Protein AF-A0A8C2HM89-F1 (afdb_monomer_lite)

Secondary structure (DSSP, 8-state):
---EEEE-------S--------------PPPEEEEEBSS-EEEEETTEEEEEE--TTS--EEEEEEE-TTT--EEEEEEE-TTSTTHHHHHHHHHHHSPTT-EEEEEEE----SSTT----TT---EE-

Foldseek 3Di:
DDKDWDWDWDDPPDDDDDDDDDDPCPDDDTWTWTWIADQQWTWIDIPNHTPDIGRHQVDLAAKWKWKADPVPRDTPDIDGQNVVDPCSVVVVVVVVVPDDPPIKIWIYGHHHDDPDDPDDDPRHDTDIDD

pLDDT: mean 73.74, std 20.94, range [36.81, 96.0]

Radius of gyration: 17.38 Å; chains: 1; bounding box: 48×31×49 Å

Organism: Cyprinus carpio (NCBI:txid7962)

Sequence (130 aa):
MNGIVKTVKSLYDALPNMETPRRPASGRKVLDIEVYSSRSKVYVAVDGTTVLEDEMREQGRGVHVIVLNQATGHVMAKRVFDTYSPHEDEAMILFLNMVTRGRILIFTIKVKEMPHPSTLMVSDLCFLCL

Structure (mmCIF, N/CA/C/O backbone):
data_AF-A0A8C2HM89-F1
#
_entry.id   AF-A0A8C2HM89-F1
#
loop_
_atom_site.group_PDB
_atom_s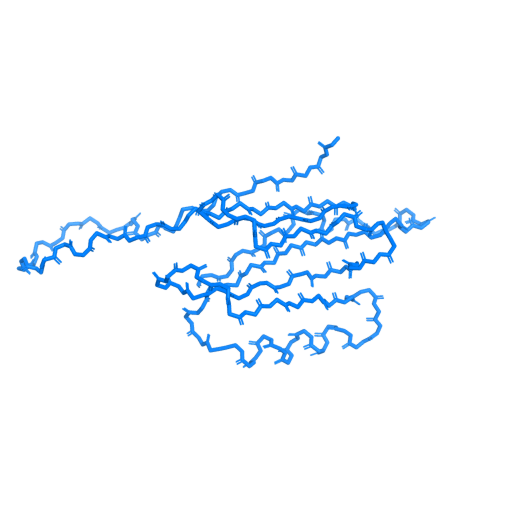ite.id
_atom_site.type_symbol
_atom_site.label_atom_id
_atom_site.label_alt_id
_atom_site.label_comp_id
_atom_site.label_asym_id
_atom_site.label_entity_id
_atom_site.label_seq_id
_atom_site.pdbx_PDB_ins_code
_atom_site.Cartn_x
_atom_site.Cartn_y
_atom_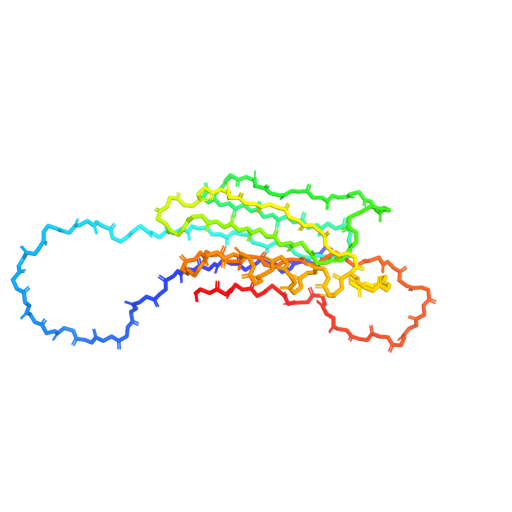site.Cartn_z
_atom_site.occupancy
_atom_site.B_iso_or_equiv
_atom_site.auth_seq_id
_atom_site.auth_comp_id
_atom_site.auth_asym_id
_atom_site.auth_atom_id
_atom_site.pdbx_PDB_model_num
ATOM 1 N N . MET A 1 1 ? -3.959 14.851 -13.977 1.00 36.81 1 MET A N 1
ATOM 2 C CA . MET A 1 1 ? -3.869 14.156 -12.677 1.00 36.81 1 MET A CA 1
ATOM 3 C C . MET A 1 1 ? -4.930 13.075 -12.698 1.00 36.81 1 MET A C 1
ATOM 5 O O . MET A 1 1 ? -6.080 13.378 -12.428 1.00 36.81 1 MET A O 1
ATOM 9 N N . ASN A 1 2 ? -4.577 11.864 -13.129 1.00 39.03 2 ASN A N 1
ATOM 10 C CA . ASN A 1 2 ? -5.532 10.761 -13.240 1.00 39.03 2 ASN A CA 1
ATOM 11 C C . ASN A 1 2 ? -5.049 9.669 -12.291 1.00 39.03 2 ASN A C 1
ATOM 13 O O . ASN A 1 2 ? -4.154 8.906 -12.643 1.00 39.03 2 ASN A O 1
ATOM 17 N N . GLY A 1 3 ? -5.580 9.650 -11.077 1.00 42.38 3 GLY A N 1
ATOM 18 C CA . GLY A 1 3 ? -5.461 8.493 -10.206 1.00 42.38 3 GLY A CA 1
ATOM 19 C C . GLY A 1 3 ? -6.816 8.213 -9.588 1.00 42.38 3 GLY A C 1
ATOM 20 O O . GLY A 1 3 ? -7.609 9.123 -9.347 1.00 42.38 3 GLY A O 1
ATOM 21 N N . ILE A 1 4 ? -7.113 6.931 -9.447 1.00 47.19 4 ILE A N 1
ATOM 22 C CA . ILE A 1 4 ? -8.409 6.452 -8.986 1.00 47.19 4 ILE A CA 1
ATOM 23 C C . ILE A 1 4 ? -8.354 6.415 -7.463 1.00 47.19 4 ILE A C 1
ATOM 25 O O . ILE A 1 4 ? -7.514 5.709 -6.911 1.00 47.19 4 ILE A O 1
ATOM 29 N N . VAL A 1 5 ? -9.243 7.158 -6.803 1.00 47.69 5 VAL A N 1
ATOM 30 C CA . VAL A 1 5 ? -9.499 7.016 -5.365 1.00 47.69 5 VAL A CA 1
ATOM 31 C C . VAL A 1 5 ? -10.654 6.037 -5.210 1.00 47.69 5 VAL A C 1
ATOM 33 O O . VAL A 1 5 ? -11.763 6.307 -5.673 1.00 47.69 5 VAL A O 1
ATOM 36 N N . LYS A 1 6 ? -10.400 4.875 -4.601 1.00 54.22 6 LYS A N 1
ATOM 37 C CA . LYS A 1 6 ? -11.465 3.942 -4.208 1.00 54.22 6 LYS A CA 1
ATOM 38 C C . LYS A 1 6 ? -11.677 4.046 -2.704 1.00 54.22 6 LYS A C 1
ATOM 40 O O . LYS A 1 6 ? -10.763 3.734 -1.951 1.00 54.22 6 LYS A O 1
ATOM 45 N N . THR A 1 7 ? -12.882 4.438 -2.302 1.00 46.62 7 THR A N 1
ATOM 46 C CA . THR A 1 7 ? -13.361 4.350 -0.918 1.00 46.62 7 THR A CA 1
ATOM 47 C C . THR A 1 7 ? -14.054 3.007 -0.734 1.00 46.62 7 THR A C 1
ATOM 49 O O . THR A 1 7 ? -15.039 2.724 -1.422 1.00 46.62 7 THR A O 1
ATOM 52 N N . VAL A 1 8 ? -13.561 2.164 0.175 1.00 50.16 8 VAL A N 1
ATOM 53 C CA . VAL A 1 8 ? -14.176 0.857 0.450 1.00 50.16 8 VAL A CA 1
ATOM 54 C C . VAL A 1 8 ? -14.861 0.870 1.807 1.00 50.16 8 VAL A C 1
ATOM 56 O O . VAL A 1 8 ? -14.213 0.993 2.839 1.00 50.16 8 VAL A O 1
ATOM 59 N N . LYS A 1 9 ? -16.182 0.671 1.802 1.00 45.75 9 LYS A N 1
ATOM 60 C CA . LYS A 1 9 ? -16.966 0.368 3.003 1.00 45.75 9 LYS A CA 1
ATOM 61 C C . LYS A 1 9 ? -17.148 -1.146 3.073 1.00 45.75 9 LYS A C 1
ATOM 63 O O . LYS A 1 9 ? -17.727 -1.731 2.162 1.00 45.75 9 LYS A O 1
ATOM 68 N N . SER A 1 10 ? -16.637 -1.787 4.123 1.00 38.72 10 SER A N 1
ATOM 69 C CA . SER A 1 10 ? -16.869 -3.219 4.362 1.00 38.72 10 SER A CA 1
ATOM 70 C C . SER A 1 10 ? -18.370 -3.474 4.534 1.00 38.72 10 SER A C 1
ATOM 72 O O . SER A 1 10 ? -18.968 -3.027 5.514 1.00 38.72 10 SER A O 1
ATOM 74 N N . LEU A 1 11 ? -18.982 -4.152 3.559 1.00 43.75 11 LEU A N 1
ATOM 75 C CA . LEU A 1 11 ? -20.405 -4.482 3.542 1.00 43.75 11 LEU A CA 1
ATOM 76 C C . LEU A 1 11 ? -20.588 -5.965 3.891 1.00 43.75 11 LEU A C 1
ATOM 78 O O . LEU A 1 11 ? -20.403 -6.843 3.054 1.00 43.75 11 LEU A O 1
ATOM 82 N N . TYR A 1 12 ? -21.010 -6.243 5.123 1.00 44.81 12 TYR A N 1
ATOM 83 C CA . TYR A 1 12 ? -21.790 -7.446 5.433 1.00 44.81 12 TYR A CA 1
ATOM 84 C C . TYR A 1 12 ? -23.264 -7.043 5.558 1.00 44.81 12 TYR A C 1
ATOM 86 O O . TYR A 1 12 ? -23.858 -7.168 6.631 1.00 44.81 12 TYR A O 1
ATOM 94 N N . ASP A 1 13 ? -23.834 -6.535 4.464 1.00 46.00 13 ASP A N 1
ATOM 95 C CA . ASP A 1 13 ? -25.258 -6.212 4.337 1.00 46.00 13 ASP A CA 1
ATOM 96 C C . ASP A 1 13 ? -25.835 -6.938 3.117 1.00 46.00 13 ASP A C 1
ATOM 98 O O . ASP A 1 13 ? -25.876 -6.385 2.023 1.00 46.00 13 ASP A O 1
ATOM 102 N N . ALA A 1 14 ? -26.255 -8.196 3.292 1.00 39.44 14 ALA A N 1
ATOM 103 C CA . ALA A 1 14 ? -27.158 -8.867 2.346 1.00 39.44 14 ALA A CA 1
ATOM 104 C C . ALA A 1 14 ? -27.899 -10.091 2.928 1.00 39.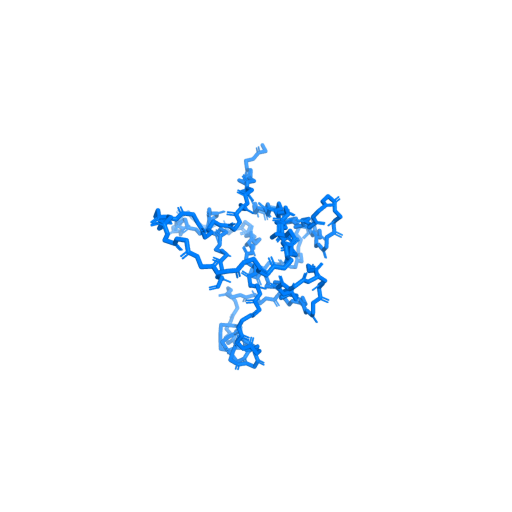44 14 ALA A C 1
ATOM 106 O O . ALA A 1 14 ? -28.222 -11.006 2.177 1.00 39.44 14 ALA A O 1
ATOM 107 N N . LEU A 1 15 ? -28.197 -10.150 4.233 1.00 39.72 15 LEU A N 1
ATOM 108 C CA . LEU A 1 15 ? -29.162 -11.138 4.743 1.00 39.72 15 LEU A CA 1
ATOM 109 C C . LEU A 1 15 ? -30.226 -10.448 5.609 1.00 39.72 15 LEU A C 1
ATOM 111 O O . LEU A 1 15 ? -29.875 -9.848 6.628 1.00 39.72 15 LEU A O 1
ATOM 115 N N . PRO A 1 16 ? -31.513 -10.498 5.215 1.00 43.88 16 PRO A N 1
ATOM 116 C CA . PRO A 1 16 ? -32.589 -9.883 5.970 1.00 43.88 16 PRO A CA 1
ATOM 117 C C . PRO A 1 16 ? -32.891 -10.707 7.227 1.00 43.88 16 PRO A C 1
ATOM 119 O O . PRO A 1 16 ? -33.248 -11.877 7.159 1.00 43.88 16 PRO A O 1
ATOM 122 N N . ASN A 1 17 ? -32.718 -10.042 8.367 1.00 48.69 17 ASN A N 1
ATOM 123 C CA . ASN A 1 17 ? -33.491 -10.150 9.604 1.00 48.69 17 ASN A CA 1
ATOM 124 C C . ASN A 1 17 ? -34.038 -11.548 9.984 1.00 48.69 17 ASN A C 1
ATOM 126 O O . ASN A 1 17 ? -35.154 -11.908 9.618 1.00 48.69 17 ASN A O 1
ATOM 130 N N . MET A 1 18 ? -33.307 -12.281 10.831 1.00 41.75 18 MET A N 1
ATOM 131 C CA . MET A 1 18 ? -33.902 -13.308 11.694 1.00 41.75 18 MET A CA 1
ATOM 132 C C . MET A 1 18 ? -33.532 -12.987 13.146 1.00 41.75 18 MET A C 1
ATOM 134 O O . MET A 1 18 ? -32.366 -13.050 13.541 1.00 41.75 18 MET A O 1
ATOM 138 N N . GLU A 1 19 ? -34.529 -12.547 13.912 1.00 49.69 19 GLU A N 1
ATOM 139 C CA . GLU A 1 19 ? -34.404 -12.110 15.302 1.00 49.69 19 GLU A CA 1
ATOM 140 C C . GLU A 1 19 ? -33.743 -13.191 16.171 1.00 49.69 19 GLU A C 1
ATOM 142 O O . GLU A 1 19 ? -34.267 -14.291 16.330 1.00 49.69 19 GLU A O 1
ATOM 147 N N . THR A 1 20 ? -32.595 -12.872 16.773 1.00 45.62 20 THR A N 1
ATOM 148 C CA . THR A 1 20 ? -32.001 -13.666 17.859 1.00 45.62 20 THR A CA 1
ATOM 149 C C . THR A 1 20 ? -31.495 -12.762 18.993 1.00 45.62 20 THR A C 1
ATOM 151 O O . THR A 1 20 ? -31.171 -11.596 18.754 1.00 45.62 20 THR A O 1
ATOM 154 N N . PRO A 1 21 ? -31.484 -13.255 20.251 1.00 39.94 21 PRO A N 1
ATOM 155 C CA . PRO A 1 21 ? -31.489 -12.423 21.455 1.00 39.94 21 PRO A CA 1
ATOM 156 C C . PRO A 1 21 ? -30.298 -11.468 21.587 1.00 39.94 21 PRO A C 1
ATOM 158 O O . PRO A 1 21 ? -29.142 -11.837 21.383 1.00 39.94 21 PRO A O 1
ATOM 161 N N . ARG A 1 22 ? -30.632 -10.236 21.989 1.00 50.94 22 ARG A N 1
ATOM 162 C CA . ARG A 1 22 ? -29.790 -9.051 22.217 1.00 50.94 22 ARG A CA 1
ATOM 163 C C . ARG A 1 22 ? -28.394 -9.370 22.780 1.00 50.94 22 ARG A C 1
ATOM 165 O O . ARG A 1 22 ? -28.196 -9.397 23.992 1.00 50.94 22 ARG A O 1
ATOM 172 N N . ARG A 1 23 ? -27.398 -9.509 21.900 1.00 49.38 23 ARG A N 1
ATOM 173 C CA . ARG A 1 23 ? -26.003 -9.190 22.242 1.00 49.38 23 ARG A CA 1
ATOM 174 C C . ARG A 1 23 ? -25.858 -7.665 22.238 1.00 49.38 23 ARG A C 1
ATOM 176 O O . ARG A 1 23 ? -26.451 -7.032 21.363 1.00 49.38 23 ARG A O 1
ATOM 183 N N . PRO A 1 24 ? -25.116 -7.056 23.183 1.00 37.19 24 PRO A N 1
ATOM 184 C CA . PRO A 1 24 ? -24.844 -5.627 23.119 1.00 37.19 24 PRO A CA 1
ATOM 185 C C . PRO A 1 24 ? -24.243 -5.325 21.747 1.00 37.19 24 PRO A C 1
ATOM 187 O O . PRO A 1 24 ? -23.305 -5.998 21.316 1.00 37.19 24 PRO A O 1
ATOM 190 N N . ALA A 1 25 ? -24.840 -4.366 21.044 1.00 44.66 25 ALA A N 1
ATOM 191 C CA . ALA A 1 25 ? -24.365 -3.894 19.760 1.00 44.66 25 ALA A CA 1
ATOM 192 C C . ALA A 1 25 ? -22.977 -3.275 19.963 1.00 44.66 25 ALA A C 1
ATOM 194 O O . ALA A 1 25 ? -22.851 -2.076 20.196 1.00 44.66 25 ALA A O 1
ATOM 195 N N . SER A 1 26 ? -21.915 -4.084 19.900 1.00 48.91 26 SER A N 1
ATOM 196 C CA . SER A 1 26 ? -20.608 -3.540 19.562 1.00 48.91 26 SER A CA 1
ATOM 197 C C . SER A 1 26 ? -20.784 -3.003 18.148 1.00 48.91 26 SER A C 1
ATOM 199 O O . SER A 1 26 ? -20.884 -3.792 17.205 1.00 48.91 26 SER A O 1
ATOM 201 N N . GLY A 1 27 ? -20.975 -1.688 18.018 1.00 51.06 27 GLY A N 1
ATOM 202 C CA . GLY A 1 27 ? -21.183 -1.042 16.729 1.00 51.06 27 GLY A CA 1
ATOM 203 C C . GLY A 1 27 ? -20.152 -1.572 15.740 1.00 51.06 27 GLY A C 1
ATOM 204 O O . GLY A 1 27 ? -18.956 -1.571 16.038 1.00 51.06 27 GLY A O 1
ATOM 205 N N . ARG A 1 28 ? -20.616 -2.118 14.610 1.00 57.75 28 ARG A N 1
ATOM 206 C CA . ARG A 1 28 ? -19.732 -2.565 13.530 1.00 57.75 28 ARG A CA 1
ATOM 207 C C . ARG A 1 28 ? -18.831 -1.385 13.168 1.00 57.75 28 ARG A C 1
ATOM 209 O O . ARG A 1 28 ? -19.323 -0.364 12.696 1.00 57.75 28 ARG A O 1
ATOM 216 N N . LYS A 1 29 ? -17.530 -1.509 13.438 1.00 69.62 29 LYS A N 1
ATOM 217 C CA . LYS A 1 29 ? -16.554 -0.470 13.114 1.00 69.62 29 LYS A CA 1
ATOM 218 C C . LYS A 1 29 ? -16.271 -0.552 11.615 1.00 69.62 29 LYS A C 1
ATOM 220 O O . LYS A 1 29 ? -15.767 -1.566 11.139 1.00 69.62 29 LYS A O 1
ATOM 225 N N . VAL A 1 30 ? -16.659 0.482 10.880 1.00 79.00 30 VAL A N 1
ATOM 226 C CA . VAL A 1 30 ? -16.313 0.649 9.465 1.00 79.00 30 VAL A CA 1
ATOM 227 C C . VAL A 1 30 ? -14.976 1.379 9.416 1.00 79.00 30 VAL A C 1
ATOM 229 O O . VAL A 1 30 ? -14.815 2.370 10.123 1.00 79.00 30 VAL A O 1
ATOM 232 N N . LEU A 1 31 ? -14.031 0.870 8.628 1.00 81.62 31 LEU A N 1
ATOM 233 C CA . LEU A 1 31 ? -12.783 1.566 8.319 1.00 81.62 31 LEU A CA 1
ATOM 234 C C . LEU A 1 31 ? -12.971 2.319 7.008 1.00 81.62 31 LEU A C 1
ATOM 236 O O . LEU A 1 31 ? -13.436 1.722 6.033 1.00 81.62 31 LEU A O 1
ATOM 240 N N . ASP A 1 32 ? -12.614 3.597 6.993 1.00 85.38 32 ASP A N 1
ATOM 241 C CA . ASP A 1 32 ? -12.556 4.380 5.766 1.00 85.38 32 ASP A CA 1
ATOM 242 C C . ASP A 1 32 ? -11.154 4.261 5.173 1.00 85.38 32 ASP A C 1
ATOM 244 O O . ASP A 1 32 ? -10.171 4.624 5.816 1.00 85.38 32 ASP A O 1
ATOM 248 N N . ILE A 1 33 ? -11.039 3.679 3.982 1.00 85.94 33 ILE A N 1
ATOM 249 C CA . ILE A 1 33 ? -9.746 3.435 3.341 1.00 85.94 33 ILE A CA 1
ATOM 250 C C . ILE A 1 33 ? -9.749 4.129 1.991 1.00 85.94 33 ILE A C 1
ATOM 252 O O . ILE A 1 33 ? -10.522 3.767 1.101 1.00 85.94 33 ILE A O 1
ATOM 256 N N . GLU A 1 34 ? -8.839 5.082 1.843 1.00 87.12 34 GLU A N 1
ATOM 257 C CA . GLU A 1 34 ? -8.568 5.777 0.596 1.00 87.12 34 GLU A CA 1
ATOM 258 C C . GLU A 1 34 ? -7.286 5.218 -0.006 1.00 87.12 34 GLU A C 1
ATOM 260 O O . GLU A 1 34 ? -6.230 5.231 0.626 1.00 87.12 34 GLU A O 1
ATOM 265 N N . VAL A 1 35 ? -7.368 4.720 -1.237 1.00 86.00 35 VAL A N 1
ATOM 266 C CA . VAL A 1 35 ? -6.218 4.175 -1.966 1.00 86.00 35 VAL A CA 1
ATOM 267 C C . VAL A 1 35 ? -6.099 4.904 -3.289 1.00 86.00 35 VAL A C 1
ATOM 269 O O . VAL A 1 35 ? -7.053 4.932 -4.064 1.00 86.00 35 VAL A O 1
ATOM 272 N N . TYR A 1 36 ? -4.919 5.452 -3.551 1.00 86.88 36 TYR A N 1
ATOM 273 C CA . TYR A 1 36 ? -4.570 6.157 -4.772 1.00 86.88 36 TYR A CA 1
ATOM 274 C C . TYR A 1 36 ? -3.387 5.473 -5.458 1.00 86.88 36 TYR A C 1
ATOM 276 O O . TYR A 1 36 ? -2.368 5.156 -4.833 1.00 86.88 36 TYR A O 1
ATOM 284 N N . SER A 1 37 ? -3.537 5.292 -6.766 1.00 85.06 37 SER A N 1
ATOM 285 C CA . SER A 1 37 ? -2.567 4.686 -7.675 1.00 85.06 37 SER A CA 1
ATOM 286 C C . SER A 1 37 ? -2.361 5.607 -8.872 1.00 85.06 37 SER A C 1
ATOM 288 O O . SER A 1 37 ? -3.326 6.151 -9.419 1.00 85.06 37 SER A O 1
ATOM 290 N N . SER A 1 38 ? -1.109 5.804 -9.281 1.00 83.06 38 SER A N 1
ATOM 291 C CA . SER A 1 38 ? -0.764 6.530 -10.503 1.00 83.06 38 SER A CA 1
ATOM 292 C C . SER A 1 38 ? 0.661 6.202 -10.954 1.00 83.06 38 SER A C 1
ATOM 294 O O . SER A 1 38 ? 1.405 5.481 -10.291 1.00 83.06 38 SER A O 1
ATOM 296 N N . ARG A 1 39 ? 1.083 6.778 -12.085 1.00 81.44 39 ARG A N 1
ATOM 297 C CA . ARG A 1 39 ? 2.455 6.616 -12.594 1.00 81.44 39 ARG A CA 1
ATOM 298 C C . ARG A 1 39 ? 3.507 7.187 -11.631 1.00 81.44 39 ARG A C 1
ATOM 300 O O . ARG A 1 39 ? 4.528 6.563 -11.387 1.00 81.44 39 ARG A O 1
ATOM 307 N N . SER A 1 40 ? 3.265 8.366 -11.061 1.00 82.50 40 SER A N 1
ATOM 308 C CA . SER A 1 40 ? 4.280 9.095 -10.282 1.00 82.50 40 SER A CA 1
ATOM 309 C C . SER A 1 40 ? 4.032 9.125 -8.779 1.00 82.50 40 SER A C 1
ATOM 311 O O . SER A 1 40 ? 4.937 9.490 -8.036 1.00 82.50 40 SER A O 1
ATOM 313 N N . LYS A 1 41 ? 2.822 8.779 -8.333 1.00 86.94 41 LYS A N 1
ATOM 314 C CA . LYS A 1 41 ? 2.410 8.838 -6.929 1.00 86.94 41 LYS A CA 1
ATOM 315 C C . LYS A 1 41 ? 1.547 7.640 -6.556 1.00 86.94 41 LYS A C 1
ATOM 317 O O . LYS A 1 41 ? 0.600 7.327 -7.279 1.00 86.94 41 LYS A O 1
ATOM 322 N N . VAL A 1 42 ? 1.811 7.061 -5.394 1.00 91.00 42 VAL A N 1
ATOM 323 C CA . VAL A 1 42 ? 0.852 6.222 -4.666 1.00 91.00 42 VAL A CA 1
ATOM 324 C C . VAL A 1 42 ? 0.581 6.830 -3.300 1.00 91.00 42 VAL A C 1
ATOM 326 O O . VAL A 1 42 ? 1.440 7.497 -2.719 1.00 91.00 42 VAL A O 1
ATOM 329 N N . TYR A 1 43 ? -0.631 6.627 -2.804 1.00 91.56 43 TYR A N 1
ATOM 330 C CA . TYR A 1 43 ? -1.058 7.142 -1.512 1.00 91.56 43 TYR A CA 1
ATOM 331 C C . TYR A 1 43 ? -2.098 6.210 -0.900 1.00 91.56 43 TYR A C 1
ATOM 333 O O . TYR A 1 43 ? -2.937 5.665 -1.616 1.00 91.56 43 TYR A O 1
ATOM 341 N N . VAL A 1 44 ? -2.027 6.010 0.413 1.00 91.31 44 VAL A N 1
ATOM 342 C CA . VAL A 1 44 ? -3.038 5.284 1.180 1.00 91.31 44 VAL A CA 1
ATOM 343 C C . VAL A 1 44 ? -3.303 6.026 2.477 1.00 91.31 44 VAL A C 1
ATOM 345 O O . VAL A 1 44 ? -2.361 6.319 3.220 1.00 91.31 44 VAL A O 1
ATOM 348 N N . ALA A 1 45 ? -4.578 6.249 2.779 1.00 92.38 45 ALA A N 1
ATOM 349 C CA . ALA A 1 45 ? -5.038 6.712 4.077 1.00 92.38 45 ALA A CA 1
ATOM 350 C C . ALA A 1 45 ? -6.085 5.776 4.676 1.00 92.38 45 ALA A C 1
ATOM 352 O O . ALA A 1 45 ? -6.849 5.128 3.964 1.00 92.38 45 ALA A O 1
ATOM 353 N N . VAL A 1 46 ? -6.079 5.705 6.005 1.00 90.94 46 VAL A N 1
ATOM 354 C CA . VAL A 1 46 ? -7.027 4.936 6.814 1.00 90.94 46 VAL A CA 1
ATOM 355 C C . VAL A 1 46 ? -7.613 5.884 7.851 1.00 90.94 46 VAL A C 1
ATOM 357 O O . VAL A 1 46 ? -6.857 6.505 8.599 1.00 90.94 46 VAL A O 1
ATOM 360 N N . ASP A 1 47 ? -8.936 6.026 7.872 1.00 90.12 47 ASP A N 1
ATOM 361 C CA . ASP A 1 47 ? -9.676 6.973 8.714 1.00 90.12 47 ASP A CA 1
ATOM 362 C C . ASP A 1 47 ? -9.086 8.402 8.630 1.00 90.12 47 ASP A C 1
ATOM 364 O O . ASP A 1 47 ? -8.843 9.069 9.637 1.00 90.12 47 ASP A O 1
ATOM 368 N N . GLY A 1 48 ? -8.763 8.845 7.407 1.00 90.25 48 GLY A N 1
ATOM 369 C CA . GLY A 1 48 ? -8.146 10.148 7.123 1.00 90.25 48 GLY A CA 1
ATOM 370 C C . GLY A 1 48 ? -6.662 10.277 7.498 1.00 90.25 48 GLY A C 1
ATOM 371 O O . GLY A 1 48 ? -6.051 11.313 7.242 1.00 90.25 48 GLY A O 1
ATOM 372 N N . THR A 1 49 ? -6.048 9.242 8.081 1.00 94.00 49 THR A N 1
ATOM 373 C CA . THR A 1 49 ? -4.619 9.236 8.429 1.00 94.00 49 THR A CA 1
ATOM 374 C C . THR A 1 49 ? -3.796 8.611 7.309 1.00 94.00 49 THR A C 1
ATOM 376 O O . THR A 1 49 ? -3.957 7.430 7.004 1.00 94.00 49 THR A O 1
ATOM 379 N N . THR A 1 50 ? -2.865 9.371 6.730 1.00 94.75 50 THR A N 1
ATOM 380 C CA . THR A 1 50 ? -1.929 8.870 5.711 1.00 94.75 50 THR A CA 1
ATOM 381 C C . THR A 1 50 ? -1.027 7.775 6.282 1.00 94.75 50 THR A C 1
ATOM 383 O O . THR A 1 50 ? -0.219 8.018 7.179 1.00 94.75 50 THR A O 1
ATOM 386 N N . VAL A 1 51 ? -1.130 6.562 5.736 1.00 94.75 51 VAL A N 1
ATOM 387 C CA . VAL A 1 51 ? -0.315 5.400 6.134 1.00 94.75 51 VAL A CA 1
ATOM 388 C C . VAL A 1 51 ? 0.781 5.063 5.122 1.00 94.75 51 VAL A C 1
ATOM 390 O O . VAL A 1 51 ? 1.796 4.461 5.497 1.00 94.75 51 VAL A O 1
ATOM 393 N N . LEU A 1 52 ? 0.604 5.467 3.862 1.00 93.75 52 LEU A N 1
ATOM 394 C CA . LEU A 1 52 ? 1.591 5.372 2.788 1.00 93.75 52 LEU A CA 1
ATOM 395 C C . LEU A 1 52 ? 1.493 6.617 1.904 1.00 93.75 52 LEU A C 1
ATOM 397 O O . LEU A 1 52 ? 0.405 6.985 1.477 1.00 93.75 52 LEU A O 1
ATOM 401 N N . GLU A 1 53 ? 2.635 7.205 1.572 1.00 94.06 53 GLU A N 1
ATOM 402 C CA . GLU A 1 53 ? 2.757 8.204 0.516 1.00 94.06 53 GLU A CA 1
ATOM 403 C C . GLU A 1 53 ? 4.122 8.036 -0.147 1.00 94.06 53 GLU A C 1
ATOM 405 O O . GLU A 1 53 ? 5.147 8.002 0.534 1.00 94.06 53 GLU A O 1
ATOM 410 N N . ASP A 1 54 ? 4.129 7.879 -1.467 1.00 91.56 54 ASP A N 1
ATOM 411 C CA . ASP A 1 54 ? 5.356 7.803 -2.251 1.00 91.56 54 ASP A CA 1
ATOM 412 C C . ASP A 1 54 ? 5.181 8.544 -3.581 1.00 91.56 54 ASP A C 1
ATOM 414 O O . ASP A 1 54 ? 4.466 8.093 -4.478 1.00 91.56 54 ASP A O 1
ATOM 418 N N . GLU A 1 55 ? 5.885 9.671 -3.701 1.00 88.56 55 GLU A N 1
ATOM 419 C CA . GLU A 1 55 ? 5.920 10.555 -4.873 1.00 88.56 55 GLU A CA 1
ATOM 420 C C . GLU A 1 55 ? 7.292 10.580 -5.575 1.00 88.56 55 GLU A C 1
ATOM 422 O O . GLU A 1 55 ? 7.504 11.321 -6.539 1.00 88.56 55 GLU A O 1
ATOM 427 N N . MET A 1 56 ? 8.264 9.790 -5.103 1.00 82.81 56 MET A N 1
ATOM 428 C CA . MET A 1 56 ? 9.640 9.858 -5.602 1.00 82.81 56 MET A CA 1
ATOM 429 C C . MET A 1 56 ? 9.733 9.254 -7.004 1.00 82.81 56 MET A C 1
ATOM 431 O O . MET A 1 56 ? 9.663 8.040 -7.150 1.00 82.81 56 MET A O 1
ATOM 435 N N . ARG A 1 57 ? 9.903 10.067 -8.052 1.00 72.06 57 ARG A N 1
ATOM 436 C CA . ARG A 1 57 ? 9.818 9.604 -9.458 1.00 72.06 57 ARG A CA 1
ATOM 437 C C . ARG A 1 57 ? 10.639 8.352 -9.789 1.00 72.06 57 ARG A C 1
ATOM 439 O O . ARG A 1 57 ? 10.171 7.515 -10.551 1.00 72.06 57 ARG A O 1
ATOM 446 N N . GLU A 1 58 ? 11.832 8.224 -9.215 1.00 72.44 58 GLU A N 1
ATOM 447 C CA . GLU A 1 58 ? 12.783 7.154 -9.547 1.00 72.44 58 GLU A CA 1
ATOM 448 C C . GLU A 1 58 ? 12.810 5.992 -8.541 1.00 72.44 58 GLU A C 1
ATOM 450 O O . GLU A 1 58 ? 13.589 5.058 -8.713 1.00 72.44 58 GLU A O 1
ATOM 455 N N . GLN A 1 59 ? 11.986 6.030 -7.489 1.00 80.44 59 GLN A N 1
ATOM 456 C CA . GLN A 1 59 ? 11.971 5.015 -6.429 1.00 80.44 59 GLN A CA 1
ATOM 457 C C . GLN A 1 59 ? 10.563 4.469 -6.188 1.00 80.44 59 GLN A C 1
ATOM 459 O O . GLN A 1 59 ? 9.566 5.058 -6.606 1.00 80.44 59 GLN A O 1
ATOM 464 N N . GLY A 1 60 ? 10.490 3.304 -5.543 1.00 84.38 60 GLY A N 1
ATOM 465 C CA . GLY A 1 60 ? 9.224 2.687 -5.151 1.00 84.38 60 GLY A CA 1
ATOM 466 C C . GLY A 1 60 ? 8.329 2.283 -6.326 1.00 84.38 60 GLY A C 1
ATOM 467 O O . GLY A 1 60 ? 7.110 2.269 -6.197 1.00 84.38 60 GLY A O 1
ATOM 468 N N . ARG A 1 61 ? 8.908 1.962 -7.489 1.00 88.56 61 ARG A N 1
ATOM 469 C CA . ARG A 1 61 ? 8.170 1.323 -8.588 1.00 88.56 61 ARG A CA 1
ATOM 470 C C . ARG A 1 61 ? 7.677 -0.057 -8.145 1.00 88.56 61 ARG A C 1
ATOM 472 O O . ARG A 1 61 ? 8.383 -0.764 -7.436 1.00 88.56 61 ARG A O 1
ATOM 479 N N . GLY A 1 62 ? 6.505 -0.444 -8.638 1.00 88.75 62 GLY A N 1
ATOM 480 C CA . GLY A 1 62 ? 5.958 -1.782 -8.472 1.00 88.75 62 GLY A CA 1
ATOM 481 C C . GLY A 1 62 ? 4.711 -1.799 -7.603 1.00 88.75 62 GLY A C 1
ATOM 482 O O . GLY A 1 62 ? 3.953 -0.825 -7.556 1.00 88.75 62 GLY A O 1
ATOM 483 N N . VAL A 1 63 ? 4.482 -2.934 -6.953 1.00 91.25 63 VAL A N 1
ATOM 484 C CA . VAL A 1 63 ? 3.301 -3.200 -6.135 1.00 91.25 63 VAL A CA 1
ATOM 485 C C . VAL A 1 63 ? 3.613 -2.862 -4.682 1.00 91.25 63 VAL A C 1
ATOM 487 O O . VAL A 1 63 ? 4.463 -3.485 -4.047 1.00 91.25 63 VAL A O 1
ATOM 490 N N . HIS A 1 64 ? 2.902 -1.881 -4.141 1.00 92.94 64 HIS A N 1
ATOM 491 C CA . HIS A 1 64 ? 2.921 -1.551 -2.722 1.00 92.94 64 HIS A CA 1
ATOM 492 C C . HIS A 1 64 ? 1.847 -2.367 -2.019 1.00 92.94 64 HIS A C 1
ATOM 494 O O . HIS A 1 64 ? 0.675 -2.303 -2.390 1.00 92.94 64 HIS A O 1
ATOM 500 N N . VAL A 1 65 ? 2.249 -3.107 -0.991 1.00 93.81 65 VAL A N 1
ATOM 501 C CA . VAL A 1 65 ? 1.373 -3.942 -0.174 1.00 93.81 65 VAL A CA 1
ATOM 502 C C . VAL A 1 65 ? 1.355 -3.400 1.248 1.00 93.81 65 VAL A C 1
ATOM 504 O O . VAL A 1 65 ? 2.397 -3.318 1.907 1.0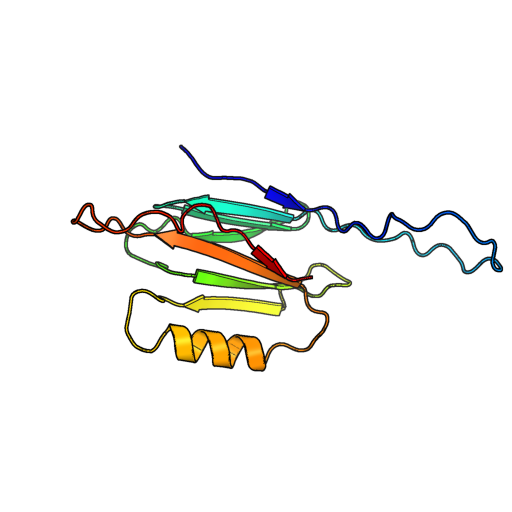0 93.81 65 VAL A O 1
ATOM 507 N N . ILE A 1 66 ? 0.165 -3.050 1.736 1.00 94.75 66 ILE A N 1
ATOM 508 C CA . ILE A 1 66 ? -0.074 -2.674 3.130 1.00 94.75 66 ILE A CA 1
ATOM 509 C C . ILE A 1 66 ? -0.949 -3.743 3.777 1.00 94.75 66 ILE A C 1
ATOM 511 O O . ILE A 1 66 ? -1.978 -4.136 3.233 1.00 94.75 66 ILE A O 1
ATOM 515 N N . VAL A 1 67 ? -0.545 -4.191 4.963 1.00 94.19 67 VAL A N 1
ATOM 516 C CA . VAL A 1 67 ? -1.317 -5.116 5.796 1.00 94.19 67 VAL A CA 1
ATOM 517 C C . VAL A 1 67 ? -1.889 -4.328 6.963 1.00 94.19 67 VAL A C 1
ATOM 519 O O . VAL A 1 67 ? -1.116 -3.722 7.709 1.00 94.19 67 VAL A O 1
ATOM 522 N N . LEU A 1 68 ? -3.207 -4.352 7.154 1.00 92.38 68 LEU A N 1
ATOM 523 C CA . LEU A 1 68 ? -3.862 -3.745 8.312 1.00 92.38 68 LEU A CA 1
ATOM 524 C C . LEU A 1 68 ? -4.454 -4.801 9.246 1.00 92.38 68 LEU A C 1
ATOM 526 O O . LEU A 1 68 ? -4.926 -5.864 8.830 1.00 92.38 68 LEU A O 1
ATOM 530 N N . ASN A 1 69 ? -4.492 -4.461 10.530 1.00 90.88 69 ASN A N 1
ATOM 531 C CA . ASN A 1 69 ? -5.318 -5.160 11.497 1.00 90.88 69 ASN A CA 1
ATOM 532 C C . ASN A 1 69 ? -6.797 -4.866 11.203 1.00 90.88 69 ASN A C 1
ATOM 534 O O . ASN A 1 69 ? -7.214 -3.712 11.19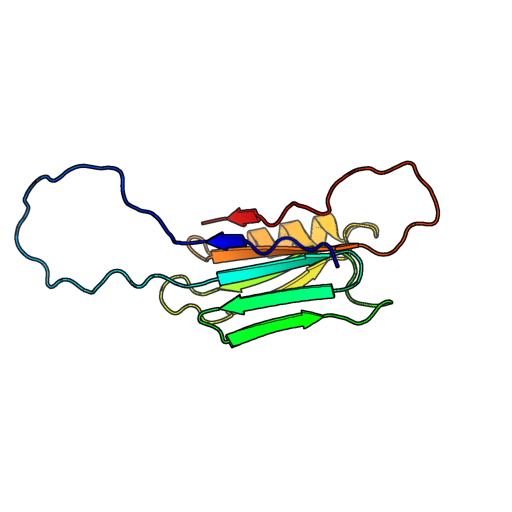7 1.00 90.88 69 ASN A O 1
ATOM 538 N N . GLN A 1 70 ? -7.597 -5.910 11.008 1.00 81.88 70 GLN A N 1
ATOM 539 C CA . GLN A 1 70 ? -9.000 -5.801 10.618 1.00 81.88 70 GLN A CA 1
ATOM 540 C C . GLN A 1 70 ? -9.914 -5.215 11.702 1.00 81.88 70 GLN A C 1
ATOM 542 O O . GLN A 1 70 ? -10.972 -4.684 11.385 1.00 81.88 70 GLN A O 1
ATOM 547 N N . ALA A 1 71 ? -9.528 -5.321 12.978 1.00 83.00 71 ALA A N 1
ATOM 548 C CA . ALA A 1 71 ? -10.317 -4.800 14.092 1.00 83.00 71 ALA A CA 1
ATOM 549 C C . ALA A 1 71 ? -9.996 -3.328 14.383 1.00 83.00 71 ALA A C 1
ATOM 551 O O . ALA A 1 71 ? -10.884 -2.557 14.748 1.00 83.00 71 ALA A O 1
ATOM 552 N N . THR A 1 72 ? -8.726 -2.937 14.252 1.00 88.69 72 THR A N 1
ATOM 553 C CA . THR A 1 72 ? -8.274 -1.604 14.670 1.00 88.69 72 THR A CA 1
ATOM 554 C C . THR A 1 72 ? -7.982 -0.655 13.512 1.00 88.69 72 THR A C 1
ATOM 556 O O . THR A 1 72 ? -8.045 0.550 13.731 1.00 88.69 72 THR A O 1
ATOM 559 N N . GLY A 1 73 ? -7.678 -1.165 12.315 1.00 88.06 73 GLY A N 1
ATOM 560 C CA . GLY A 1 73 ? -7.187 -0.381 11.175 1.00 88.06 73 GLY A CA 1
ATOM 561 C C . GLY A 1 73 ? -5.685 -0.075 11.230 1.00 88.06 73 GLY A C 1
ATOM 562 O O . GLY A 1 73 ? -5.153 0.570 10.333 1.00 88.06 73 GLY A O 1
ATOM 563 N N . HIS A 1 74 ? -4.971 -0.548 12.260 1.00 91.50 74 HIS A N 1
ATOM 564 C CA . HIS A 1 74 ? -3.544 -0.261 12.420 1.00 91.50 74 HIS A CA 1
ATOM 565 C C . HIS A 1 74 ? -2.703 -0.982 11.367 1.00 91.50 74 HIS A C 1
ATOM 567 O O . HIS A 1 74 ? -2.917 -2.163 11.085 1.00 91.50 74 HIS A O 1
ATOM 573 N N . VAL A 1 75 ? -1.682 -0.292 10.862 1.00 95.69 75 VAL A N 1
ATOM 574 C CA . VAL A 1 75 ? -0.694 -0.863 9.944 1.00 95.69 75 VAL A CA 1
ATOM 575 C C . VAL A 1 75 ? 0.132 -1.927 10.657 1.00 95.69 75 VAL A C 1
ATOM 577 O O . VAL A 1 75 ? 0.788 -1.658 11.660 1.00 95.69 75 VAL A O 1
ATOM 580 N N . MET A 1 76 ? 0.122 -3.134 10.106 1.00 95.56 76 MET A N 1
ATOM 581 C CA . MET A 1 76 ? 0.946 -4.254 10.551 1.00 95.56 76 MET A CA 1
ATOM 582 C C . MET A 1 76 ? 2.228 -4.374 9.731 1.00 95.56 76 MET A C 1
ATOM 584 O O . MET A 1 76 ? 3.279 -4.694 10.279 1.00 95.56 76 MET A O 1
ATOM 588 N N . ALA A 1 77 ? 2.153 -4.122 8.423 1.00 95.94 77 ALA A N 1
ATOM 589 C CA . ALA A 1 77 ? 3.307 -4.183 7.537 1.00 95.94 77 ALA A CA 1
ATOM 590 C C . ALA A 1 77 ? 3.118 -3.298 6.302 1.00 95.94 77 ALA A C 1
ATOM 592 O O . ALA A 1 77 ? 1.994 -3.073 5.852 1.00 95.94 77 ALA A O 1
ATOM 593 N N . LYS A 1 78 ? 4.244 -2.836 5.751 1.00 95.88 78 LYS A N 1
ATOM 594 C CA . LYS A 1 78 ? 4.345 -2.142 4.464 1.00 95.88 78 LYS A CA 1
ATOM 595 C C . LYS A 1 78 ? 5.516 -2.727 3.686 1.00 95.88 78 LYS A C 1
ATOM 597 O O . LYS A 1 78 ? 6.618 -2.821 4.232 1.00 95.88 78 LYS A O 1
ATOM 602 N N . ARG A 1 79 ? 5.285 -3.118 2.437 1.00 96.00 79 ARG A N 1
ATOM 603 C CA . ARG A 1 79 ? 6.322 -3.600 1.517 1.00 96.00 79 ARG A CA 1
ATOM 604 C C . ARG A 1 79 ? 6.070 -3.074 0.114 1.00 96.00 79 ARG A C 1
ATOM 606 O O . ARG A 1 79 ? 4.929 -2.820 -0.253 1.00 96.00 79 ARG A O 1
ATOM 613 N N . VAL A 1 80 ? 7.147 -2.919 -0.643 1.00 94.38 80 VAL A N 1
ATOM 614 C CA . VAL A 1 80 ? 7.112 -2.592 -2.067 1.00 94.38 80 VAL A CA 1
ATOM 615 C C . VAL A 1 80 ? 7.858 -3.701 -2.779 1.00 94.38 80 VAL A C 1
ATOM 617 O O . VAL A 1 80 ? 8.973 -4.020 -2.372 1.00 94.38 80 VAL A O 1
ATOM 620 N N . PHE A 1 81 ? 7.224 -4.281 -3.789 1.00 93.19 81 PHE A N 1
ATOM 621 C CA . PHE A 1 81 ? 7.810 -5.305 -4.643 1.00 93.19 81 PHE A CA 1
ATOM 622 C C . PHE A 1 81 ? 7.913 -4.743 -6.045 1.00 93.19 81 PHE A C 1
ATOM 624 O O . PHE A 1 81 ? 6.896 -4.396 -6.657 1.00 93.19 81 PHE A O 1
ATOM 631 N N . ASP A 1 82 ? 9.132 -4.632 -6.556 1.00 90.94 82 ASP A N 1
ATOM 632 C CA . ASP A 1 82 ? 9.349 -4.144 -7.910 1.00 90.94 82 ASP A CA 1
ATOM 633 C C . ASP A 1 82 ? 9.106 -5.278 -8.905 1.00 90.94 82 ASP A C 1
ATOM 635 O O . ASP A 1 82 ? 10.033 -5.800 -9.508 1.00 90.94 82 ASP A O 1
ATOM 639 N N . THR A 1 83 ? 7.843 -5.663 -9.100 1.00 86.25 83 THR A N 1
ATOM 640 C CA . THR A 1 83 ? 7.435 -6.808 -9.940 1.00 86.25 83 THR A CA 1
ATOM 641 C C . THR A 1 83 ? 7.771 -6.655 -11.432 1.00 86.25 83 THR A C 1
ATOM 643 O O . THR A 1 83 ? 7.401 -7.499 -12.242 1.00 86.25 83 THR A O 1
ATOM 646 N N . TYR A 1 84 ? 8.432 -5.563 -11.823 1.00 83.88 84 TYR A N 1
ATOM 647 C CA . TYR A 1 84 ? 9.040 -5.381 -13.143 1.00 83.88 84 TYR A CA 1
ATOM 648 C C . TYR A 1 84 ? 10.488 -5.893 -13.203 1.00 83.88 84 TYR A C 1
ATOM 650 O O . TYR A 1 84 ? 11.071 -5.955 -14.285 1.00 83.88 84 TYR A O 1
ATOM 658 N N . SER A 1 85 ? 11.075 -6.205 -12.051 1.00 86.62 85 SER A N 1
ATOM 659 C CA . SER A 1 85 ? 12.401 -6.783 -11.883 1.00 86.62 85 SER A CA 1
ATOM 660 C C . SER A 1 85 ? 12.282 -8.293 -11.621 1.00 86.62 85 SER A C 1
ATOM 662 O O . SER A 1 85 ? 11.287 -8.733 -11.041 1.00 86.62 85 SER A O 1
ATOM 664 N N . PRO A 1 86 ? 13.261 -9.110 -12.052 1.00 87.75 86 PRO A N 1
ATOM 665 C CA . PRO A 1 86 ? 13.224 -10.557 -11.838 1.00 87.75 86 PRO A CA 1
ATOM 666 C C . PRO A 1 86 ? 13.090 -10.938 -10.355 1.00 87.75 86 PRO A C 1
ATOM 668 O O . PRO A 1 86 ? 13.715 -10.303 -9.508 1.00 87.75 86 PRO A O 1
ATOM 671 N N . HIS A 1 87 ? 12.336 -12.004 -10.067 1.00 91.56 87 HIS A N 1
ATOM 672 C CA . HIS A 1 87 ? 12.151 -12.633 -8.744 1.00 91.56 87 HIS A CA 1
ATOM 673 C C . HIS A 1 87 ? 11.377 -11.826 -7.684 1.00 91.56 87 HIS A C 1
ATOM 675 O O . HIS A 1 87 ? 11.071 -12.348 -6.609 1.00 91.56 87 HIS A O 1
ATOM 681 N N . GLU A 1 88 ? 11.026 -10.569 -7.950 1.00 92.19 88 GLU A N 1
ATOM 682 C CA . GLU A 1 88 ? 10.255 -9.741 -7.009 1.00 92.19 88 GLU A CA 1
ATOM 683 C C . GLU A 1 88 ? 8.808 -10.236 -6.831 1.00 92.19 88 GLU A C 1
ATOM 685 O O . GLU A 1 88 ? 8.206 -10.073 -5.769 1.00 92.19 88 GLU A O 1
ATOM 690 N N . ASP A 1 89 ? 8.254 -10.893 -7.847 1.00 87.12 89 ASP A N 1
ATOM 691 C CA . ASP A 1 89 ? 6.967 -11.583 -7.794 1.00 87.12 89 ASP A CA 1
ATOM 692 C C . ASP A 1 89 ? 6.993 -12.803 -6.856 1.00 87.12 89 ASP A C 1
ATOM 694 O O . ASP A 1 89 ? 6.081 -12.973 -6.041 1.00 87.12 89 ASP A O 1
ATOM 698 N N . GLU A 1 90 ? 8.061 -13.603 -6.892 1.00 92.81 90 GLU A N 1
ATOM 699 C CA . GLU A 1 90 ? 8.278 -14.715 -5.955 1.00 92.81 90 GLU A CA 1
ATOM 700 C C . GLU A 1 90 ? 8.389 -14.209 -4.507 1.00 92.81 90 GLU A C 1
ATOM 702 O O . GLU A 1 90 ? 7.741 -14.740 -3.597 1.00 92.81 90 GLU A O 1
ATOM 707 N N . ALA A 1 91 ? 9.158 -13.135 -4.287 1.00 93.88 91 ALA A N 1
ATOM 708 C CA . ALA A 1 91 ? 9.297 -12.500 -2.976 1.00 93.88 91 ALA A CA 1
ATOM 709 C C . ALA A 1 91 ? 7.957 -11.952 -2.453 1.00 93.88 91 ALA A C 1
ATOM 711 O O . ALA A 1 91 ? 7.641 -12.103 -1.266 1.00 93.88 91 ALA A O 1
ATOM 712 N N . MET A 1 92 ? 7.138 -11.370 -3.336 1.00 93.44 92 MET A N 1
ATOM 713 C CA . MET A 1 92 ? 5.790 -10.914 -3.005 1.00 93.44 92 MET A CA 1
ATOM 714 C C . MET A 1 92 ? 4.893 -12.079 -2.577 1.00 93.44 92 MET A C 1
ATOM 716 O O . MET A 1 92 ? 4.234 -11.993 -1.541 1.00 93.44 92 MET A O 1
ATOM 720 N N . ILE A 1 93 ? 4.886 -13.186 -3.324 1.00 92.25 93 ILE A N 1
ATOM 721 C CA . ILE A 1 93 ? 4.102 -14.385 -2.986 1.00 92.25 93 ILE A CA 1
ATOM 722 C C . ILE A 1 93 ? 4.513 -14.939 -1.617 1.00 92.25 93 ILE A C 1
ATOM 724 O O . ILE A 1 93 ? 3.649 -15.237 -0.789 1.00 92.25 93 ILE A O 1
ATOM 728 N N . LEU A 1 94 ? 5.817 -15.031 -1.340 1.00 94.31 94 LEU A N 1
ATOM 729 C CA . LEU A 1 94 ? 6.318 -15.471 -0.036 1.00 94.31 94 LEU A CA 1
ATOM 730 C C . LEU A 1 94 ? 5.854 -14.546 1.093 1.00 94.31 94 LEU A C 1
ATOM 732 O O . LEU A 1 94 ? 5.403 -15.029 2.132 1.00 94.31 94 LEU A O 1
ATOM 736 N N . PHE A 1 95 ? 5.908 -13.228 0.888 1.00 95.38 95 PHE A N 1
ATOM 737 C CA . PHE A 1 95 ? 5.386 -12.265 1.853 1.00 95.38 95 PHE A CA 1
ATOM 738 C C . PHE A 1 95 ? 3.896 -12.477 2.125 1.00 95.38 95 PHE A C 1
ATOM 740 O O . PHE A 1 95 ? 3.502 -12.575 3.287 1.00 95.38 95 PHE A O 1
ATOM 747 N N . LEU A 1 96 ? 3.082 -12.602 1.074 1.00 90.00 96 LEU A N 1
ATOM 748 C CA . LEU A 1 96 ? 1.640 -12.818 1.198 1.00 90.00 96 LEU A CA 1
ATOM 749 C C . LEU A 1 96 ? 1.315 -14.128 1.927 1.00 90.00 96 LEU A C 1
ATOM 751 O O . LEU A 1 96 ? 0.430 -14.142 2.780 1.00 90.00 96 LEU A O 1
ATOM 755 N N . ASN A 1 97 ? 2.074 -15.195 1.672 1.00 92.75 97 ASN A N 1
ATOM 756 C CA . ASN A 1 97 ? 1.915 -16.482 2.356 1.00 92.75 97 ASN A CA 1
ATOM 757 C C . ASN A 1 97 ? 2.218 -16.413 3.861 1.00 92.75 97 ASN A C 1
ATOM 759 O O . ASN A 1 97 ? 1.675 -17.204 4.632 1.00 92.75 97 ASN A O 1
ATOM 763 N N . MET A 1 98 ? 3.066 -15.476 4.295 1.00 93.69 98 MET A N 1
ATOM 764 C CA . MET A 1 98 ? 3.365 -15.256 5.714 1.00 93.69 98 MET A CA 1
ATOM 765 C C . MET A 1 98 ? 2.315 -14.390 6.424 1.00 93.69 98 MET A C 1
ATOM 767 O O . MET A 1 98 ? 2.299 -14.335 7.657 1.00 93.69 98 MET A O 1
ATOM 771 N N . VAL A 1 99 ? 1.429 -13.709 5.688 1.00 92.88 99 VAL A N 1
ATOM 772 C CA . VAL A 1 99 ? 0.376 -12.893 6.300 1.00 92.88 99 VAL A CA 1
ATOM 773 C C . VAL A 1 99 ? -0.677 -13.802 6.929 1.00 92.88 99 VAL A C 1
ATOM 775 O O . VAL A 1 99 ? -1.275 -14.663 6.287 1.00 92.88 99 VAL A O 1
ATOM 778 N N . THR A 1 100 ? -0.937 -13.592 8.220 1.00 90.56 100 THR A N 1
ATOM 779 C CA . THR A 1 100 ? -2.001 -14.305 8.933 1.00 90.56 100 THR A CA 1
ATOM 780 C C . THR A 1 100 ? -3.358 -14.059 8.270 1.00 90.56 100 THR A C 1
ATOM 782 O O . THR A 1 100 ? -3.677 -12.934 7.896 1.00 90.56 100 THR A O 1
ATOM 785 N N . ARG A 1 101 ? -4.195 -15.098 8.173 1.00 87.94 101 ARG A N 1
ATOM 786 C CA . ARG A 1 101 ? -5.560 -14.980 7.633 1.00 87.94 101 ARG A CA 1
ATOM 787 C C . ARG A 1 101 ? -6.402 -13.960 8.412 1.00 87.94 101 ARG A C 1
ATOM 789 O O . ARG A 1 101 ? -6.232 -13.797 9.620 1.00 87.94 101 ARG A O 1
ATOM 796 N N . GLY A 1 102 ? -7.346 -13.321 7.719 1.00 84.81 102 GLY A N 1
ATOM 797 C CA . GLY A 1 102 ? -8.278 -12.350 8.304 1.00 84.81 102 GLY A CA 1
ATOM 798 C C . GLY A 1 102 ? -7.687 -10.955 8.523 1.00 84.81 102 GLY A C 1
ATOM 799 O O . GLY A 1 102 ? -8.222 -10.190 9.324 1.00 84.81 102 GLY A O 1
ATOM 800 N N . ARG A 1 103 ? -6.569 -10.630 7.864 1.00 88.12 103 ARG A N 1
ATOM 801 C CA . ARG A 1 103 ? -6.022 -9.269 7.785 1.00 88.12 103 ARG A CA 1
ATOM 802 C C . ARG A 1 103 ? -6.486 -8.595 6.506 1.00 88.12 103 ARG A C 1
ATOM 804 O O . ARG A 1 103 ? -6.707 -9.266 5.506 1.00 88.12 103 ARG A O 1
ATOM 811 N N . ILE A 1 104 ? -6.565 -7.271 6.542 1.00 87.94 104 ILE A N 1
ATOM 812 C CA . ILE A 1 104 ? -6.905 -6.479 5.362 1.00 87.94 104 ILE A CA 1
ATOM 813 C C . ILE A 1 104 ? -5.624 -6.264 4.559 1.00 87.94 104 ILE A C 1
ATOM 815 O O . ILE A 1 104 ? -4.635 -5.761 5.100 1.00 87.94 104 ILE A O 1
ATOM 819 N N . LEU A 1 105 ? -5.647 -6.637 3.281 1.00 89.75 105 LEU A N 1
ATOM 820 C CA . LEU A 1 105 ? -4.543 -6.432 2.346 1.00 89.75 105 LEU A CA 1
ATOM 821 C C . LEU A 1 105 ? -4.905 -5.345 1.340 1.00 89.75 105 LEU A C 1
ATOM 823 O O . LEU A 1 105 ? -5.876 -5.487 0.597 1.00 89.75 105 LEU A O 1
ATOM 827 N N . ILE A 1 106 ? -4.102 -4.283 1.306 1.00 90.62 106 ILE A N 1
ATOM 828 C CA . ILE A 1 106 ? -4.232 -3.177 0.356 1.00 90.62 106 ILE A CA 1
ATOM 829 C C . ILE A 1 106 ? -3.093 -3.264 -0.648 1.00 90.62 106 ILE A C 1
ATOM 831 O O . ILE A 1 106 ? -1.926 -3.295 -0.255 1.00 90.62 106 ILE A O 1
ATOM 835 N N . PHE A 1 107 ? -3.446 -3.227 -1.930 1.00 90.19 107 PHE A N 1
ATOM 836 C CA . PHE A 1 107 ? -2.502 -3.144 -3.036 1.00 90.19 107 PHE A CA 1
ATOM 837 C C . PHE A 1 107 ? -2.674 -1.815 -3.774 1.00 90.19 107 PHE A C 1
ATOM 839 O O . PHE A 1 107 ? -3.792 -1.442 -4.133 1.00 90.19 107 PHE A O 1
ATOM 846 N N . THR A 1 108 ? -1.570 -1.114 -4.025 1.00 88.56 108 THR A N 1
ATOM 847 C CA . THR A 1 108 ? -1.520 0.049 -4.924 1.00 88.56 108 THR A CA 1
ATOM 848 C C . THR A 1 108 ? -0.269 -0.023 -5.789 1.00 88.56 108 THR A C 1
ATOM 850 O O . THR A 1 108 ? 0.743 -0.587 -5.373 1.00 88.56 108 THR A O 1
ATOM 853 N N . ILE A 1 109 ? -0.336 0.486 -7.017 1.00 87.69 109 ILE A N 1
ATOM 854 C CA . ILE A 1 109 ? 0.706 0.268 -8.020 1.00 87.69 109 ILE A CA 1
ATOM 855 C C . ILE A 1 109 ? 1.305 1.607 -8.430 1.00 87.69 109 ILE A C 1
ATOM 857 O O . ILE A 1 109 ? 0.598 2.536 -8.813 1.00 87.69 109 ILE A O 1
ATOM 861 N N . LYS A 1 110 ? 2.636 1.682 -8.406 1.00 87.19 110 LYS A N 1
ATOM 862 C CA . LYS A 1 110 ? 3.390 2.802 -8.969 1.00 87.19 110 LYS A CA 1
ATOM 863 C C . LYS A 1 110 ? 4.130 2.338 -10.213 1.00 87.19 110 LYS A C 1
ATOM 865 O O . LYS A 1 110 ? 4.959 1.430 -10.152 1.00 87.19 110 LYS A O 1
ATOM 870 N N . VAL A 1 111 ? 3.843 2.957 -11.354 1.00 77.50 111 VAL A N 1
ATOM 871 C CA . VAL A 1 111 ? 4.406 2.543 -12.649 1.00 77.50 111 VAL A CA 1
ATOM 872 C C . VAL A 1 111 ? 5.411 3.573 -13.148 1.00 77.50 111 VAL A C 1
ATOM 874 O O . VAL A 1 111 ? 5.038 4.708 -13.431 1.00 77.50 111 VAL A O 1
ATOM 877 N N . LYS A 1 112 ? 6.671 3.167 -13.346 1.00 69.31 112 LYS A N 1
ATOM 878 C CA . LYS A 1 112 ? 7.665 4.006 -14.033 1.00 69.31 112 LYS A CA 1
ATOM 879 C C . LYS A 1 112 ? 7.310 4.130 -15.513 1.00 69.31 112 LYS A C 1
ATOM 881 O O . LYS A 1 112 ? 6.855 3.169 -16.131 1.00 69.31 112 LYS A O 1
ATOM 886 N N . GLU A 1 113 ? 7.542 5.305 -16.089 1.00 58.94 113 GLU A N 1
ATOM 887 C CA . GLU A 1 113 ? 7.465 5.492 -17.536 1.00 58.94 113 GLU A CA 1
ATOM 888 C C . GLU A 1 113 ? 8.394 4.504 -18.251 1.00 58.94 113 GLU A C 1
ATOM 890 O O . GLU A 1 113 ? 9.616 4.583 -18.136 1.00 58.94 113 GLU A O 1
ATOM 895 N N . MET A 1 114 ? 7.807 3.546 -18.970 1.00 54.12 114 MET A N 1
ATOM 896 C CA . MET A 1 114 ? 8.542 2.707 -19.909 1.00 54.12 114 MET A CA 1
ATOM 897 C C . MET A 1 114 ? 8.693 3.475 -21.232 1.00 54.12 114 MET A C 1
ATOM 899 O O . MET A 1 114 ? 7.705 4.040 -21.704 1.00 54.12 114 MET A O 1
ATOM 903 N N . PRO A 1 115 ? 9.872 3.465 -21.879 1.00 49.22 115 PRO A N 1
ATOM 904 C CA . PRO A 1 115 ? 10.082 4.135 -23.164 1.00 49.22 115 PRO A CA 1
ATOM 905 C C . PRO A 1 115 ? 9.438 3.421 -24.373 1.00 49.22 115 PRO A C 1
ATOM 907 O O . PRO A 1 115 ? 9.710 3.810 -25.503 1.00 49.22 115 PRO A O 1
ATOM 910 N N . HIS A 1 116 ? 8.606 2.385 -24.180 1.00 45.88 116 HIS A N 1
ATOM 911 C CA . HIS A 1 116 ? 8.034 1.582 -25.273 1.00 45.88 116 HIS A CA 1
ATOM 912 C C . HIS A 1 116 ? 6.503 1.420 -25.146 1.00 45.88 116 HIS A C 1
ATOM 914 O O . HIS A 1 116 ? 6.013 1.161 -24.045 1.00 45.88 116 HIS A O 1
ATOM 920 N N . PRO A 1 117 ? 5.735 1.547 -26.249 1.00 45.41 117 PRO A N 1
ATOM 921 C CA . PRO A 1 117 ? 4.275 1.706 -26.219 1.00 45.41 117 PRO A CA 1
ATOM 922 C C . PRO A 1 117 ? 3.447 0.406 -26.110 1.00 45.41 117 PRO A C 1
ATOM 924 O O . PRO A 1 117 ? 2.243 0.447 -26.342 1.00 45.41 117 PRO A O 1
ATOM 927 N N . SER A 1 118 ? 4.031 -0.749 -25.779 1.00 43.72 118 SER A N 1
ATOM 928 C CA . SER A 1 118 ? 3.372 -2.057 -25.982 1.00 43.72 118 SER A CA 1
ATOM 929 C C . SER A 1 118 ? 2.813 -2.779 -24.746 1.00 43.72 118 SER A C 1
ATOM 931 O O . SER A 1 118 ? 2.295 -3.881 -24.907 1.00 43.72 118 SER A O 1
ATOM 933 N N . THR A 1 119 ? 2.801 -2.191 -23.544 1.00 44.88 119 THR A N 1
ATOM 934 C CA . THR A 1 119 ? 2.193 -2.857 -22.369 1.00 44.88 119 THR A CA 1
ATOM 935 C C . THR A 1 119 ? 1.073 -2.019 -21.765 1.00 44.88 119 THR A C 1
ATOM 937 O O . THR A 1 119 ? 1.294 -1.092 -20.986 1.00 44.88 119 THR A O 1
ATOM 940 N N . LEU A 1 120 ? -0.152 -2.353 -22.168 1.00 41.41 120 LEU A N 1
ATOM 941 C CA . LEU A 1 120 ? -1.400 -1.792 -21.668 1.00 41.41 120 LEU A CA 1
ATOM 942 C C . LEU A 1 120 ? -1.760 -2.354 -20.281 1.00 41.41 120 LEU A C 1
ATOM 944 O O . LEU A 1 120 ? -1.724 -3.557 -20.056 1.00 41.41 120 LEU A O 1
ATOM 948 N N . MET A 1 121 ? -2.200 -1.436 -19.417 1.00 41.88 121 MET A N 1
ATOM 949 C CA . MET A 1 121 ? -3.151 -1.612 -18.310 1.00 41.88 121 MET A CA 1
ATOM 950 C C . MET A 1 121 ? -2.771 -2.520 -17.129 1.00 41.88 121 MET A C 1
ATOM 952 O O . MET A 1 121 ? -3.263 -3.634 -16.991 1.00 41.88 121 MET A O 1
ATOM 956 N N . VAL A 1 122 ? -2.058 -1.949 -16.153 1.00 44.34 122 VAL A N 1
ATOM 957 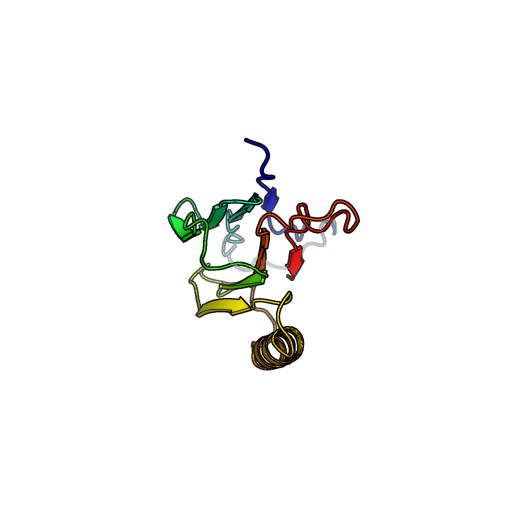C CA . VAL A 1 122 ? -2.230 -2.345 -14.735 1.00 44.34 122 VAL A CA 1
ATOM 958 C C . VAL A 1 122 ? -2.495 -1.133 -13.822 1.00 44.34 122 VAL A C 1
ATOM 960 O O . VAL A 1 122 ? -2.520 -1.259 -12.605 1.00 44.34 122 VAL A O 1
ATOM 963 N N . SER A 1 123 ? -2.721 0.065 -14.378 1.00 41.72 123 SER A N 1
ATOM 964 C CA . SER A 1 123 ? -2.825 1.311 -13.597 1.00 41.72 123 SER A CA 1
ATOM 965 C C . SER A 1 123 ? -4.047 1.401 -12.675 1.00 41.72 123 SER A C 1
ATOM 967 O O . SER A 1 123 ? -4.030 2.194 -11.735 1.00 41.72 123 SER A O 1
ATOM 969 N N . ASP A 1 124 ? -5.074 0.575 -12.896 1.00 43.38 124 ASP A N 1
ATOM 970 C CA . ASP A 1 124 ? -6.397 0.766 -12.279 1.00 43.38 124 ASP A CA 1
ATOM 971 C C . ASP A 1 124 ? -6.735 -0.281 -11.201 1.00 43.38 124 ASP A C 1
ATOM 973 O O . ASP A 1 124 ? -7.851 -0.339 -10.663 1.00 43.38 124 ASP A O 1
ATOM 977 N N . LEU A 1 125 ? -5.757 -1.121 -10.859 1.00 46.69 125 LEU A N 1
ATOM 978 C CA . LEU A 1 125 ? -5.962 -2.308 -10.046 1.00 46.69 125 LEU A CA 1
ATOM 979 C C . LEU A 1 125 ? -5.568 -2.085 -8.581 1.00 46.69 125 LEU A C 1
ATOM 981 O O . LEU A 1 125 ? -4.660 -2.714 -8.050 1.00 46.69 125 LEU A O 1
ATOM 985 N N . CYS A 1 126 ? -6.300 -1.202 -7.899 1.00 50.81 126 CYS A N 1
ATOM 986 C CA . CYS A 1 126 ? -6.405 -1.291 -6.443 1.00 50.81 126 CYS A CA 1
ATOM 987 C C . CYS A 1 126 ? -7.303 -2.488 -6.116 1.00 50.81 126 CYS A C 1
ATOM 989 O O . CYS A 1 126 ? -8.525 -2.409 -6.305 1.00 50.81 126 CYS A O 1
ATOM 991 N N . PHE A 1 127 ? -6.695 -3.587 -5.667 1.00 56.06 127 PHE A N 1
ATOM 992 C CA . PHE A 1 127 ? -7.400 -4.698 -5.038 1.00 56.06 127 PHE A CA 1
ATOM 993 C C . PHE A 1 127 ? -7.353 -4.532 -3.522 1.00 56.06 127 PHE A C 1
ATOM 995 O O . PHE A 1 127 ? -6.293 -4.301 -2.941 1.00 56.06 127 PHE A O 1
ATOM 1002 N N . LEU A 1 128 ? -8.516 -4.675 -2.893 1.00 55.12 128 LEU A N 1
ATOM 1003 C CA . LEU A 1 128 ? -8.633 -4.928 -1.466 1.00 55.12 128 LEU A CA 1
ATOM 1004 C C . LEU A 1 128 ? -9.040 -6.394 -1.326 1.00 55.12 128 LEU A C 1
ATOM 1006 O O . LEU A 1 128 ? -10.117 -6.767 -1.790 1.00 55.12 128 LEU A O 1
ATOM 1010 N N . CYS A 1 129 ? -8.179 -7.225 -0.743 1.00 54.56 129 CYS A N 1
ATOM 1011 C CA . CYS A 1 129 ? -8.562 -8.589 -0.377 1.00 54.56 129 CYS A CA 1
ATOM 1012 C C . CYS A 1 129 ? -9.028 -8.548 1.086 1.00 54.56 129 CYS A C 1
ATOM 1014 O O . CYS A 1 129 ? -8.226 -8.219 1.967 1.00 54.56 129 CYS A O 1
ATOM 1016 N N . LEU A 1 130 ? -10.330 -8.774 1.304 1.00 49.44 130 LEU A N 1
ATOM 1017 C CA . LEU A 1 130 ? -10.989 -8.856 2.615 1.00 49.44 130 LEU A CA 1
ATOM 1018 C C . LEU A 1 130 ? -11.021 -10.302 3.123 1.00 49.44 130 LEU A C 1
ATOM 1020 O O . LEU A 1 130 ? -11.269 -11.203 2.291 1.00 49.44 130 LEU A O 1
#

InterPro domains:
  IPR039477 ILEI/PANDER domain [PF15711] (61-110)
  IPR052463 O-linked-mannose beta-1,2-N-acetylglucosaminyltransferase [PTHR46396] (13-110)